Protein AF-A0A661P6Q7-F1 (afdb_monomer_lite)

Structure (mmCIF, N/CA/C/O backbone):
data_AF-A0A661P6Q7-F1
#
_entry.id   AF-A0A661P6Q7-F1
#
loop_
_atom_site.group_PDB
_atom_site.id
_atom_site.type_symbol
_atom_site.label_atom_id
_atom_site.label_alt_id
_atom_site.label_comp_id
_atom_site.label_asym_id
_atom_site.label_entity_id
_atom_site.label_seq_id
_atom_site.pdbx_PDB_ins_code
_atom_site.Cartn_x
_atom_site.Cartn_y
_atom_site.Cartn_z
_atom_site.occupancy
_atom_site.B_iso_or_equiv
_atom_site.auth_seq_id
_atom_site.auth_comp_id
_atom_site.auth_asym_id
_atom_site.auth_atom_id
_atom_site.pdbx_PDB_model_num
ATOM 1 N N . MET A 1 1 ? -15.923 -14.251 -42.438 1.00 62.53 1 MET A N 1
ATOM 2 C CA . MET A 1 1 ? -16.225 -15.199 -41.345 1.00 62.53 1 MET A CA 1
ATOM 3 C C . MET A 1 1 ? -16.629 -14.388 -40.120 1.00 62.53 1 MET A C 1
ATOM 5 O O . MET A 1 1 ? -15.903 -13.449 -39.813 1.00 62.53 1 MET A O 1
ATOM 9 N N . PRO A 1 2 ? -17.785 -14.649 -39.488 1.00 67.25 2 PRO A N 1
ATOM 10 C CA . PRO A 1 2 ? -18.189 -13.946 -38.270 1.00 67.25 2 PRO A CA 1
ATOM 11 C C . PRO A 1 2 ? -17.277 -14.348 -37.101 1.00 67.25 2 PRO A C 1
ATOM 13 O O . PRO A 1 2 ? -17.043 -15.537 -36.893 1.00 67.25 2 PRO A O 1
ATOM 16 N N . ARG A 1 3 ? -16.738 -13.360 -36.375 1.00 61.44 3 ARG A N 1
ATOM 17 C CA . ARG A 1 3 ? -15.915 -13.581 -35.173 1.00 61.44 3 ARG A CA 1
ATOM 18 C C . ARG A 1 3 ? -16.753 -14.236 -34.075 1.00 61.44 3 ARG A C 1
ATOM 20 O O . ARG A 1 3 ? -17.954 -13.975 -33.969 1.00 61.44 3 ARG A O 1
ATOM 27 N N . SER A 1 4 ? -16.128 -15.087 -33.267 1.00 74.06 4 SER A N 1
ATOM 28 C CA . SER A 1 4 ? -16.814 -15.748 -32.160 1.00 74.06 4 SER A CA 1
ATOM 29 C C . SER A 1 4 ? -17.171 -14.734 -31.067 1.00 74.06 4 SER A C 1
ATOM 31 O O . SER A 1 4 ? -16.459 -13.762 -30.820 1.00 74.06 4 SER A O 1
ATOM 33 N N . ARG A 1 5 ? -18.296 -14.956 -30.380 1.00 61.19 5 ARG A N 1
ATOM 34 C CA . ARG A 1 5 ? -18.821 -14.049 -29.342 1.00 61.19 5 ARG A CA 1
ATOM 35 C C . ARG A 1 5 ? -17.863 -13.873 -28.147 1.00 61.19 5 ARG A C 1
ATOM 37 O O . ARG A 1 5 ? -18.000 -12.906 -27.406 1.00 61.19 5 ARG A O 1
ATOM 44 N N . SER A 1 6 ? -16.917 -14.798 -27.964 1.00 62.53 6 SER A N 1
ATOM 45 C CA . SER A 1 6 ? -15.833 -14.720 -26.977 1.00 62.53 6 SER A CA 1
ATOM 46 C C . SER A 1 6 ? -14.707 -13.774 -27.398 1.00 62.53 6 SER A C 1
ATOM 48 O O . SER A 1 6 ? -14.209 -13.039 -26.556 1.00 62.53 6 SER A O 1
ATOM 50 N N . GLU A 1 7 ? -14.350 -13.724 -28.685 1.00 60.03 7 GLU A N 1
ATOM 51 C CA . GLU A 1 7 ? -13.274 -12.849 -29.186 1.00 60.03 7 GLU A CA 1
ATOM 52 C C . GLU A 1 7 ? -13.645 -11.364 -29.097 1.00 60.03 7 GLU A C 1
ATOM 54 O O . GLU A 1 7 ? -12.795 -10.534 -28.794 1.00 60.03 7 GLU A O 1
ATOM 59 N N . VAL A 1 8 ? -14.927 -11.031 -29.288 1.00 60.84 8 VAL A N 1
ATOM 60 C CA . VAL A 1 8 ? -15.414 -9.642 -29.205 1.00 60.84 8 VAL A CA 1
ATOM 61 C C . VAL A 1 8 ? -15.356 -9.106 -27.765 1.00 60.84 8 VAL A C 1
ATOM 63 O O . VAL A 1 8 ? -15.048 -7.939 -27.556 1.00 60.84 8 VAL A O 1
ATOM 66 N N . ARG A 1 9 ? -15.585 -9.956 -26.750 1.00 54.38 9 ARG A N 1
ATOM 67 C CA . ARG A 1 9 ? -15.535 -9.542 -25.333 1.00 54.38 9 ARG A CA 1
ATOM 68 C C . ARG A 1 9 ? -14.119 -9.244 -24.834 1.00 54.38 9 ARG A C 1
ATOM 70 O O . ARG A 1 9 ? -13.963 -8.382 -23.974 1.00 54.38 9 ARG A O 1
ATOM 77 N N . ASP A 1 10 ? -13.110 -9.932 -25.362 1.00 53.16 10 ASP A N 1
ATOM 78 C CA . ASP A 1 10 ? -11.716 -9.724 -24.956 1.00 53.16 10 ASP A CA 1
ATOM 79 C C . ASP A 1 10 ? -11.081 -8.486 -25.619 1.00 53.16 10 ASP A C 1
ATOM 81 O O . ASP A 1 10 ? -10.202 -7.859 -25.022 1.00 53.16 10 ASP A O 1
ATOM 85 N N . GLU A 1 11 ? -11.524 -8.093 -26.820 1.00 50.28 11 GLU A N 1
ATOM 86 C CA . GLU A 1 11 ? -11.068 -6.853 -27.474 1.00 50.28 11 GLU A CA 1
ATOM 87 C C . GLU A 1 11 ? -11.580 -5.597 -26.740 1.00 50.28 11 GLU A C 1
ATOM 89 O O . GLU A 1 11 ? -10.792 -4.686 -26.476 1.00 50.28 11 GLU A O 1
ATOM 94 N N . ASP A 1 12 ? -12.849 -5.579 -26.316 1.00 51.00 12 ASP A N 1
ATOM 95 C CA . ASP A 1 12 ? -13.442 -4.436 -25.599 1.00 51.00 12 ASP A CA 1
ATOM 96 C C . ASP A 1 12 ? -12.855 -4.240 -24.186 1.00 51.00 12 ASP A C 1
ATOM 98 O O . ASP A 1 12 ? -12.723 -3.107 -23.709 1.00 51.00 12 ASP A O 1
ATOM 102 N N . ALA A 1 13 ? -12.455 -5.330 -23.520 1.00 53.78 13 ALA A N 1
ATOM 103 C CA . ALA A 1 13 ? -11.781 -5.275 -22.221 1.00 53.78 13 ALA A CA 1
ATOM 104 C C . ALA A 1 13 ? -10.356 -4.705 -22.336 1.00 53.78 13 ALA A C 1
ATOM 106 O O . ALA A 1 13 ? -9.923 -3.925 -21.489 1.00 53.78 13 ALA A O 1
ATOM 107 N N . ARG A 1 14 ? -9.633 -5.033 -23.416 1.00 50.09 14 ARG A N 1
ATOM 108 C CA . ARG A 1 14 ? -8.275 -4.520 -23.666 1.00 50.09 14 ARG A CA 1
ATOM 109 C C . ARG A 1 14 ? -8.255 -3.046 -24.062 1.00 50.09 14 ARG A C 1
ATOM 111 O O . ARG A 1 14 ? -7.311 -2.351 -23.704 1.00 50.09 14 ARG A O 1
ATOM 118 N N . ALA A 1 15 ? -9.277 -2.565 -24.770 1.00 48.12 15 ALA A N 1
ATOM 119 C CA . ALA A 1 15 ? -9.360 -1.169 -25.203 1.00 48.12 15 ALA A CA 1
ATOM 120 C C . ALA A 1 15 ? -9.616 -0.177 -24.048 1.00 48.12 15 ALA A C 1
ATOM 122 O O . ALA A 1 15 ? -9.295 1.001 -24.182 1.00 48.12 15 ALA A O 1
ATOM 123 N N . ASN A 1 16 ? -10.150 -0.650 -22.914 1.00 44.44 16 ASN A N 1
ATOM 124 C CA . ASN A 1 16 ? -10.461 0.173 -21.738 1.00 44.44 16 ASN A CA 1
ATOM 125 C C . ASN A 1 16 ? -9.528 -0.054 -20.539 1.00 44.44 16 ASN A C 1
ATOM 127 O O . ASN A 1 16 ? -9.712 0.584 -19.499 1.00 44.44 16 ASN A O 1
ATOM 131 N N . ALA A 1 17 ? -8.529 -0.932 -20.660 1.00 45.72 17 ALA A N 1
ATOM 132 C CA . ALA A 1 17 ? -7.546 -1.130 -19.605 1.00 45.72 17 ALA A CA 1
ATOM 133 C C . ALA A 1 17 ? -6.711 0.152 -19.458 1.00 45.72 17 ALA A C 1
ATOM 135 O O . ALA A 1 17 ? -5.871 0.470 -20.306 1.00 45.72 17 ALA A O 1
ATOM 136 N N . LYS A 1 18 ? -6.968 0.925 -18.394 1.00 46.75 18 LYS A N 1
ATOM 137 C CA . LYS A 1 18 ? -6.149 2.098 -18.068 1.00 46.75 18 LYS A CA 1
ATOM 138 C C . LYS A 1 18 ? -4.695 1.627 -17.932 1.00 46.75 18 LYS A C 1
ATOM 140 O O . LYS A 1 18 ? -4.456 0.627 -17.252 1.00 46.75 18 LYS A O 1
ATOM 145 N N . PRO A 1 19 ? -3.721 2.310 -18.563 1.00 49.16 19 PRO A N 1
ATOM 146 C CA . PRO A 1 19 ? -2.322 1.941 -18.417 1.00 49.16 19 PRO A CA 1
ATOM 147 C C . PRO A 1 19 ? -1.969 1.915 -16.932 1.00 49.16 19 PRO A C 1
ATOM 149 O O . PRO A 1 19 ? -2.383 2.800 -16.179 1.00 49.16 19 PRO A O 1
ATOM 152 N N . PHE A 1 20 ? -1.225 0.888 -16.523 1.00 54.59 20 PHE A N 1
ATOM 153 C CA . PHE A 1 20 ? -0.776 0.730 -15.146 1.00 54.59 20 PHE A CA 1
ATOM 154 C C . PHE A 1 20 ? 0.071 1.950 -14.766 1.00 54.59 20 PHE A C 1
ATOM 156 O O . PHE A 1 20 ? 1.216 2.098 -15.203 1.00 54.59 20 PHE A O 1
ATOM 163 N N . ASN A 1 21 ? -0.535 2.884 -14.034 1.00 58.09 21 ASN A N 1
ATOM 164 C CA . ASN A 1 21 ? 0.094 4.145 -13.691 1.00 58.09 21 ASN A CA 1
ATOM 165 C C . ASN A 1 21 ? 0.962 3.936 -12.451 1.00 58.09 21 ASN A C 1
ATOM 167 O O . ASN A 1 21 ? 0.463 3.886 -11.334 1.00 58.09 21 ASN A O 1
ATOM 171 N N . TRP A 1 22 ? 2.271 3.833 -12.669 1.00 60.06 22 TRP A N 1
ATOM 172 C CA . TRP A 1 22 ? 3.279 3.771 -11.608 1.00 60.06 22 TRP A CA 1
ATOM 173 C C . TRP A 1 22 ? 3.459 5.101 -10.851 1.00 60.06 22 TRP A C 1
ATOM 175 O O . TRP A 1 22 ? 4.261 5.170 -9.921 1.00 60.06 22 TRP A O 1
ATOM 185 N N . GLY A 1 23 ? 2.781 6.173 -11.273 1.00 61.25 23 GLY A N 1
ATOM 186 C CA . GLY A 1 23 ? 2.822 7.470 -10.606 1.00 61.25 23 GLY A CA 1
ATOM 187 C C . GLY A 1 23 ? 2.143 7.448 -9.237 1.00 61.25 23 GLY A C 1
ATOM 188 O O . GLY A 1 23 ? 1.281 6.615 -8.969 1.00 61.25 23 GLY A O 1
ATOM 189 N N . LEU A 1 24 ? 2.520 8.400 -8.379 1.00 64.50 24 LEU A N 1
ATOM 190 C CA . LEU A 1 24 ? 1.824 8.648 -7.117 1.00 64.50 24 LEU A CA 1
ATOM 191 C C . LEU A 1 24 ? 0.354 8.947 -7.420 1.00 64.50 24 LEU A C 1
ATOM 193 O O . LEU A 1 24 ? 0.029 9.991 -7.992 1.00 64.50 24 LEU A O 1
ATOM 197 N N . VAL A 1 25 ? -0.519 8.009 -7.067 1.00 73.00 25 VAL A N 1
ATOM 198 C CA . VAL A 1 25 ? -1.958 8.175 -7.239 1.00 73.00 25 VAL A CA 1
ATOM 199 C C . VAL A 1 25 ? -2.427 9.175 -6.192 1.00 73.00 25 VAL A C 1
ATOM 201 O O . VAL A 1 25 ? -2.181 8.970 -5.006 1.00 73.00 25 VAL A O 1
ATOM 204 N N . ARG A 1 26 ? -3.073 10.255 -6.642 1.00 82.50 26 ARG A N 1
ATOM 205 C CA . ARG A 1 26 ? -3.849 11.136 -5.769 1.00 82.50 26 ARG A CA 1
ATOM 206 C C . ARG A 1 26 ? -5.284 10.658 -5.767 1.00 82.50 26 ARG A C 1
ATOM 208 O O . ARG A 1 26 ? -5.895 10.613 -6.832 1.00 82.50 26 ARG A O 1
ATOM 215 N N . LEU A 1 27 ? -5.784 10.305 -4.592 1.00 91.25 27 LEU A N 1
ATOM 216 C CA . LEU A 1 27 ? -7.129 9.771 -4.432 1.00 91.25 27 LEU A CA 1
ATOM 217 C C . LEU A 1 27 ? -8.121 10.909 -4.166 1.00 91.25 27 LEU A C 1
ATOM 219 O O . LEU A 1 27 ? -7.864 11.811 -3.364 1.00 91.25 27 LEU A O 1
ATOM 223 N N . SER A 1 28 ? -9.277 10.863 -4.814 1.00 95.31 28 SER A N 1
ATOM 224 C CA . SER A 1 28 ? -10.462 11.614 -4.384 1.00 95.31 28 SER A CA 1
ATOM 225 C C . SER A 1 28 ? -10.976 11.106 -3.026 1.00 95.31 28 SER A C 1
ATOM 227 O O . SER A 1 28 ? -10.570 10.042 -2.563 1.00 95.31 28 SER A O 1
ATOM 229 N N . ASP A 1 29 ? -11.851 11.859 -2.354 1.00 96.00 29 ASP A N 1
ATOM 230 C CA . ASP A 1 29 ? -12.409 11.443 -1.051 1.00 96.00 29 ASP A CA 1
ATOM 231 C C . ASP A 1 29 ? -13.193 10.117 -1.135 1.00 96.00 29 ASP A C 1
ATOM 233 O O . ASP A 1 29 ? -13.100 9.271 -0.237 1.00 96.00 29 ASP A O 1
ATOM 237 N N . ASP A 1 30 ? -13.912 9.908 -2.241 1.00 96.56 30 ASP A N 1
ATOM 238 C CA . ASP A 1 30 ? -14.633 8.662 -2.512 1.00 96.56 30 ASP A CA 1
ATOM 239 C C . ASP A 1 30 ? -13.649 7.497 -2.690 1.00 96.56 30 ASP A C 1
ATOM 241 O O . ASP A 1 30 ? -13.797 6.455 -2.052 1.00 96.56 30 ASP A O 1
ATOM 245 N N . GLU A 1 31 ? -12.578 7.698 -3.467 1.00 95.50 31 GLU A N 1
ATOM 246 C CA . GLU A 1 31 ? -11.532 6.686 -3.665 1.00 95.50 31 GLU A CA 1
ATOM 247 C C . GLU A 1 31 ? -10.773 6.368 -2.366 1.00 95.50 31 GLU A C 1
ATOM 249 O O . GLU A 1 31 ? -10.438 5.209 -2.130 1.00 95.50 31 GLU A O 1
ATOM 254 N N . VAL A 1 32 ? -10.533 7.353 -1.489 1.00 96.75 32 VAL A N 1
ATOM 255 C CA . VAL A 1 32 ? -9.966 7.115 -0.146 1.00 96.75 32 VAL A CA 1
ATOM 256 C C . VAL A 1 32 ? -10.880 6.201 0.667 1.00 96.75 32 VAL A C 1
ATOM 258 O O . VAL A 1 32 ? -10.408 5.253 1.298 1.00 96.75 32 VAL A O 1
ATOM 261 N N . THR A 1 33 ? -12.188 6.460 0.637 1.00 96.88 33 THR A N 1
ATOM 262 C CA . THR A 1 33 ? -13.176 5.655 1.364 1.00 96.88 33 THR A CA 1
ATOM 263 C C . THR A 1 33 ? -13.245 4.231 0.816 1.00 96.88 33 THR A C 1
ATOM 265 O O . THR A 1 33 ? -13.208 3.275 1.592 1.00 96.88 33 THR A O 1
ATOM 268 N N . GLU A 1 34 ? -13.292 4.066 -0.507 1.00 95.88 34 GLU A N 1
ATOM 269 C CA . GLU A 1 34 ? -13.270 2.751 -1.155 1.00 95.88 34 GLU A CA 1
ATOM 270 C C . GLU A 1 34 ? -11.988 1.976 -0.830 1.00 95.88 34 GLU A C 1
ATOM 272 O O . GLU A 1 34 ? -12.045 0.786 -0.504 1.00 95.88 34 GLU A O 1
ATOM 277 N N . PHE A 1 35 ? -10.835 2.650 -0.848 1.00 96.06 35 PHE A N 1
ATOM 278 C CA . PHE A 1 35 ? -9.551 2.046 -0.510 1.00 96.06 35 PHE A CA 1
ATOM 279 C C . PHE A 1 35 ? -9.512 1.575 0.947 1.00 96.06 35 PHE A C 1
ATOM 281 O O . PHE A 1 35 ? -9.124 0.438 1.225 1.00 96.06 35 PHE A O 1
ATOM 288 N N . ALA A 1 36 ? -9.954 2.418 1.884 1.00 97.00 36 ALA A N 1
ATOM 289 C CA . ALA A 1 36 ? -10.021 2.071 3.300 1.00 97.00 36 ALA A CA 1
ATOM 290 C C . ALA A 1 36 ? -10.958 0.875 3.545 1.00 97.00 36 ALA A C 1
ATOM 292 O O . ALA A 1 36 ? -10.596 -0.061 4.256 1.00 97.00 36 ALA A O 1
ATOM 293 N N . GLN A 1 37 ? -12.124 0.835 2.892 1.00 95.75 37 GLN A N 1
ATOM 294 C CA . GLN A 1 37 ? -13.016 -0.327 2.954 1.00 95.75 37 GLN A CA 1
ATOM 295 C C . GLN A 1 37 ? -12.365 -1.594 2.384 1.00 95.75 37 GLN A C 1
ATOM 297 O O . GLN A 1 37 ? -12.526 -2.676 2.951 1.00 95.75 37 GLN A O 1
ATOM 302 N N . ALA A 1 38 ? -11.632 -1.485 1.275 1.00 95.69 38 ALA A N 1
ATOM 303 C CA . ALA A 1 38 ? -10.928 -2.613 0.671 1.00 95.69 38 ALA A CA 1
ATOM 304 C C . ALA A 1 38 ? -9.804 -3.150 1.577 1.00 95.69 38 ALA A C 1
ATOM 306 O O . ALA A 1 38 ? -9.600 -4.366 1.627 1.00 95.69 38 ALA A O 1
ATOM 307 N N . LEU A 1 39 ? -9.126 -2.280 2.336 1.00 95.94 39 LEU A N 1
ATOM 308 C CA . LEU A 1 39 ? -8.192 -2.690 3.390 1.00 95.94 39 LEU A CA 1
ATOM 309 C C . LEU A 1 39 ? -8.900 -3.471 4.500 1.00 95.94 39 LEU A C 1
ATOM 311 O O . LEU A 1 39 ? -8.477 -4.578 4.817 1.00 95.94 39 LEU A O 1
ATOM 315 N N . VAL A 1 40 ? -10.005 -2.943 5.041 1.00 95.69 40 VAL A N 1
ATOM 316 C CA . VAL A 1 40 ? -10.778 -3.617 6.104 1.00 95.69 40 VAL A CA 1
ATOM 317 C C . VAL A 1 40 ? -11.282 -4.993 5.654 1.00 95.69 40 VAL A C 1
ATOM 319 O O . VAL A 1 40 ? -11.290 -5.939 6.433 1.00 95.69 40 VAL A O 1
ATOM 322 N N . ARG A 1 41 ? -11.666 -5.140 4.382 1.00 93.75 41 ARG A N 1
ATOM 323 C CA . ARG A 1 41 ? -12.131 -6.413 3.801 1.00 93.75 41 ARG A CA 1
ATOM 324 C C . ARG A 1 41 ? -11.001 -7.379 3.417 1.00 93.75 41 ARG A C 1
ATOM 326 O O . ARG A 1 41 ? -11.280 -8.398 2.789 1.00 93.75 41 ARG A O 1
ATOM 333 N N . GLY A 1 42 ? -9.737 -7.035 3.675 1.00 94.31 42 GLY A N 1
ATOM 334 C CA . GLY A 1 42 ? -8.588 -7.859 3.290 1.00 94.31 42 GLY A CA 1
ATOM 335 C C . GLY A 1 42 ? -8.392 -8.001 1.774 1.00 94.31 42 GLY A C 1
ATOM 336 O O . GLY A 1 42 ? -7.739 -8.933 1.314 1.00 94.31 42 GLY A O 1
ATOM 337 N N . GLN A 1 43 ? -8.956 -7.098 0.966 1.00 95.12 43 GLN A N 1
ATOM 338 C CA . GLN A 1 43 ? -8.840 -7.130 -0.500 1.00 95.12 43 GLN A CA 1
ATOM 339 C C . GLN A 1 43 ? -7.519 -6.522 -0.996 1.00 95.12 43 GLN A C 1
ATOM 341 O O . GLN A 1 43 ? -7.101 -6.777 -2.131 1.00 95.12 43 GLN A O 1
ATOM 346 N N . ILE A 1 44 ? -6.863 -5.737 -0.139 1.00 96.12 44 ILE A N 1
ATOM 347 C CA . ILE A 1 44 ? -5.578 -5.084 -0.380 1.00 96.12 44 ILE A CA 1
ATOM 348 C C . ILE A 1 44 ? -4.573 -5.567 0.663 1.00 96.12 44 ILE A C 1
ATOM 350 O O . ILE A 1 44 ? -4.855 -5.586 1.858 1.00 96.12 44 ILE A O 1
ATOM 354 N N . PHE A 1 45 ? -3.373 -5.910 0.209 1.00 96.62 45 PHE A N 1
ATOM 355 C CA . PHE A 1 45 ? -2.222 -6.166 1.056 1.00 96.62 45 PHE A CA 1
ATOM 356 C C . PHE A 1 45 ? -1.270 -4.970 1.015 1.00 96.62 45 PHE A C 1
ATOM 358 O O . PHE A 1 45 ? -0.937 -4.480 -0.061 1.00 96.62 45 PHE A O 1
ATOM 365 N N . THR A 1 46 ? -0.809 -4.508 2.173 1.00 96.56 46 THR A N 1
ATOM 366 C CA . THR A 1 46 ? 0.130 -3.392 2.307 1.00 96.56 46 THR A CA 1
ATOM 367 C C . THR A 1 46 ? 1.405 -3.860 2.990 1.00 96.56 46 THR A C 1
ATOM 369 O O . THR A 1 46 ? 1.421 -4.883 3.679 1.00 96.56 46 THR A O 1
ATOM 372 N N . GLU A 1 47 ? 2.484 -3.092 2.861 1.00 95.12 47 GLU A N 1
ATOM 373 C CA . GLU A 1 47 ? 3.718 -3.358 3.614 1.00 95.12 47 GLU A CA 1
ATOM 374 C C . GLU A 1 47 ? 3.514 -3.332 5.140 1.00 95.12 47 GLU A C 1
ATOM 376 O O . GLU A 1 47 ? 4.290 -3.931 5.887 1.00 95.12 47 GLU A O 1
ATOM 381 N N . MET A 1 48 ? 2.436 -2.700 5.618 1.00 94.81 48 MET A N 1
ATOM 382 C CA . MET A 1 48 ? 2.087 -2.659 7.036 1.00 94.81 48 MET A CA 1
ATOM 383 C C . MET A 1 48 ? 1.608 -4.019 7.564 1.00 94.81 48 MET A C 1
ATOM 385 O O . MET A 1 48 ? 1.746 -4.280 8.759 1.00 94.81 48 MET A O 1
ATOM 389 N N . HIS A 1 49 ? 1.138 -4.921 6.699 1.00 95.50 49 HIS A N 1
ATOM 390 C CA . HIS A 1 49 ? 0.806 -6.298 7.085 1.00 95.50 49 HIS A CA 1
ATOM 391 C C . HIS A 1 49 ? 2.043 -7.184 7.294 1.00 95.50 49 HIS A C 1
ATOM 393 O O . HIS A 1 49 ? 1.946 -8.256 7.887 1.00 95.50 49 HIS A O 1
ATOM 399 N N . ILE A 1 50 ? 3.221 -6.753 6.835 1.00 95.44 50 ILE A N 1
ATOM 400 C CA . ILE A 1 50 ? 4.479 -7.442 7.125 1.00 95.44 50 ILE A CA 1
ATOM 401 C C . ILE A 1 50 ? 4.864 -7.121 8.572 1.00 95.44 50 ILE A C 1
ATOM 403 O O . ILE A 1 50 ? 4.874 -5.956 8.975 1.00 95.44 50 ILE A O 1
ATOM 407 N N . ALA A 1 51 ? 5.202 -8.140 9.363 1.00 95.38 51 ALA A N 1
ATOM 408 C CA . ALA A 1 51 ? 5.638 -7.954 10.745 1.00 95.38 51 ALA A CA 1
ATOM 409 C C . ALA A 1 51 ? 6.817 -6.961 10.813 1.00 95.38 51 ALA A C 1
ATOM 411 O O . ALA A 1 51 ? 7.721 -7.063 9.979 1.00 95.38 51 ALA A O 1
ATOM 412 N N . PRO A 1 52 ? 6.875 -6.042 11.798 1.00 94.19 52 PRO A N 1
ATOM 413 C CA . PRO A 1 52 ? 7.907 -5.002 11.849 1.00 94.19 52 PRO A CA 1
ATOM 414 C C . PRO A 1 52 ? 9.347 -5.522 11.712 1.00 94.19 52 PRO A C 1
ATOM 416 O O . PRO A 1 52 ? 10.131 -4.951 10.961 1.00 94.19 52 PRO A O 1
ATOM 419 N N . GLY A 1 53 ? 9.682 -6.655 12.343 1.00 95.25 53 GLY A N 1
ATOM 420 C CA . GLY A 1 53 ? 11.009 -7.280 12.225 1.00 95.25 53 GLY A CA 1
ATOM 421 C C . GLY A 1 53 ? 11.324 -7.882 10.847 1.00 95.25 53 GLY A C 1
ATOM 422 O O . GLY A 1 53 ? 12.480 -8.166 10.552 1.00 95.25 53 GLY A O 1
ATOM 423 N N . HIS A 1 54 ? 10.316 -8.074 9.992 1.00 94.56 54 HIS A N 1
ATOM 424 C CA . HIS A 1 54 ? 10.453 -8.604 8.633 1.00 94.56 54 HIS A CA 1
ATOM 425 C C . HIS A 1 54 ? 10.405 -7.508 7.557 1.00 94.56 54 HIS A C 1
ATOM 427 O O . HIS A 1 54 ? 10.683 -7.816 6.400 1.00 94.56 54 HIS A O 1
ATOM 433 N N . ARG A 1 55 ? 10.102 -6.243 7.898 1.00 93.50 55 ARG A N 1
ATOM 434 C CA . ARG A 1 55 ? 10.043 -5.098 6.960 1.00 93.50 55 ARG A CA 1
ATOM 435 C C . ARG A 1 55 ? 11.432 -4.623 6.518 1.00 93.50 55 ARG A C 1
ATOM 437 O O . ARG A 1 55 ? 11.795 -3.458 6.639 1.00 93.50 55 ARG A O 1
ATOM 444 N N . THR A 1 56 ? 12.239 -5.548 6.021 1.00 91.75 56 THR A N 1
ATOM 445 C CA . THR A 1 56 ? 13.528 -5.256 5.394 1.00 91.75 56 THR A CA 1
ATOM 446 C C . THR A 1 56 ? 13.328 -5.030 3.902 1.00 91.75 56 THR A C 1
ATOM 448 O O . THR A 1 56 ? 12.431 -5.625 3.300 1.00 91.75 56 THR A O 1
ATOM 451 N N . SER A 1 57 ? 14.196 -4.231 3.275 1.00 85.12 57 SER A N 1
ATOM 452 C CA . SER A 1 57 ? 14.131 -3.982 1.828 1.00 85.12 57 SER A CA 1
ATOM 453 C C . SER A 1 57 ? 14.136 -5.281 1.018 1.00 85.12 57 SER A C 1
ATOM 455 O O . SER A 1 57 ? 13.423 -5.376 0.032 1.00 85.12 57 SER A O 1
ATOM 457 N N . GLY A 1 58 ? 14.865 -6.313 1.462 1.00 90.25 58 GLY A N 1
ATOM 458 C CA . GLY A 1 58 ? 14.878 -7.620 0.799 1.00 90.25 58 GLY A CA 1
ATOM 459 C C . GLY A 1 58 ? 13.516 -8.318 0.800 1.00 90.25 58 GLY A C 1
ATOM 460 O O . GLY A 1 58 ? 13.063 -8.761 -0.251 1.00 90.25 58 GLY A O 1
ATOM 461 N N . ILE A 1 59 ? 12.837 -8.384 1.951 1.00 93.12 59 ILE A N 1
ATOM 462 C CA . ILE A 1 59 ? 11.511 -9.016 2.048 1.00 93.12 59 ILE A CA 1
ATOM 463 C C . ILE A 1 59 ? 10.456 -8.196 1.311 1.00 93.12 59 ILE A C 1
ATOM 465 O O . ILE A 1 59 ? 9.659 -8.776 0.583 1.00 93.12 59 ILE A O 1
ATOM 469 N N . ILE A 1 60 ? 10.471 -6.867 1.445 1.00 93.06 60 ILE A N 1
ATOM 470 C CA . ILE A 1 60 ? 9.538 -5.987 0.725 1.00 93.06 60 ILE A CA 1
ATOM 471 C C . ILE A 1 60 ? 9.700 -6.184 -0.787 1.00 93.06 60 ILE A C 1
ATOM 473 O O . ILE A 1 60 ? 8.723 -6.462 -1.477 1.00 93.06 60 ILE A O 1
ATOM 477 N N . ASN A 1 61 ? 10.937 -6.158 -1.285 1.00 91.56 61 ASN A N 1
ATOM 478 C CA . ASN A 1 61 ? 11.252 -6.376 -2.697 1.00 91.56 61 ASN A CA 1
ATOM 479 C C . ASN A 1 61 ? 10.818 -7.753 -3.210 1.00 91.56 61 ASN A C 1
ATOM 481 O O . ASN A 1 61 ? 10.482 -7.887 -4.386 1.00 91.56 61 ASN A O 1
ATOM 485 N N . MET A 1 62 ? 10.844 -8.772 -2.349 1.00 92.25 62 MET A N 1
ATOM 486 C CA . MET A 1 62 ? 10.394 -10.123 -2.674 1.00 92.25 62 MET A CA 1
ATOM 487 C C . MET A 1 62 ? 8.869 -10.257 -2.659 1.00 92.25 62 MET A C 1
ATOM 489 O O . MET A 1 62 ? 8.323 -10.871 -3.566 1.00 92.25 62 MET A O 1
ATOM 493 N N . VAL A 1 63 ? 8.186 -9.696 -1.658 1.00 94.25 63 VAL A N 1
ATOM 494 C CA . VAL A 1 63 ? 6.716 -9.710 -1.534 1.00 94.25 63 VAL A CA 1
ATOM 495 C C . VAL A 1 63 ? 6.079 -8.910 -2.666 1.00 94.25 63 VAL A C 1
ATOM 497 O O . VAL A 1 63 ? 5.141 -9.371 -3.309 1.00 94.25 63 VAL A O 1
ATOM 500 N N . PHE A 1 64 ? 6.630 -7.741 -2.971 1.00 94.06 64 PHE A N 1
ATOM 501 C CA . PHE A 1 64 ? 6.172 -6.867 -4.043 1.00 94.06 64 PHE A CA 1
ATOM 502 C C . PHE A 1 64 ? 7.113 -6.981 -5.245 1.00 94.06 64 PHE A C 1
ATOM 504 O O . PHE A 1 64 ? 7.703 -6.001 -5.689 1.00 94.06 64 PHE A O 1
ATOM 511 N N . MET A 1 65 ? 7.280 -8.196 -5.774 1.00 85.75 65 MET A N 1
ATOM 512 C CA . MET A 1 65 ? 8.275 -8.501 -6.813 1.00 85.75 65 MET A CA 1
ATOM 513 C C . MET A 1 65 ? 8.159 -7.605 -8.055 1.00 85.75 65 MET A C 1
ATOM 515 O O . MET A 1 65 ? 9.178 -7.217 -8.633 1.00 85.75 65 MET A O 1
ATOM 519 N N . GLY A 1 66 ? 6.930 -7.222 -8.421 1.00 79.12 66 GLY A N 1
ATOM 520 C CA . GLY A 1 66 ? 6.671 -6.264 -9.497 1.00 79.12 66 GLY A CA 1
ATOM 521 C C . GLY A 1 66 ? 7.417 -4.938 -9.325 1.00 79.12 66 GLY A C 1
ATOM 522 O O . GLY A 1 66 ? 7.926 -4.400 -10.304 1.00 79.12 66 GLY A O 1
ATOM 523 N N . MET A 1 67 ? 7.575 -4.453 -8.090 1.00 79.19 67 MET A N 1
ATOM 524 C CA . MET A 1 67 ? 8.338 -3.242 -7.777 1.00 79.19 67 MET A CA 1
ATOM 525 C C . MET A 1 67 ? 9.809 -3.400 -8.150 1.00 79.19 67 MET A C 1
ATOM 527 O O . MET A 1 67 ? 10.359 -2.530 -8.813 1.00 79.19 67 MET A O 1
ATOM 531 N N . SER A 1 68 ? 10.450 -4.495 -7.740 1.00 76.06 68 SER A N 1
ATOM 532 C CA . SER A 1 68 ? 11.886 -4.699 -7.970 1.00 76.06 68 SER A CA 1
ATOM 533 C C . SER A 1 68 ? 12.219 -4.714 -9.460 1.00 76.06 68 SER A C 1
ATOM 535 O O . SER A 1 68 ? 13.193 -4.098 -9.891 1.00 76.06 68 SER A O 1
ATOM 537 N N . LEU A 1 69 ? 11.372 -5.380 -10.250 1.00 76.56 69 LEU A N 1
ATOM 538 C CA . LEU A 1 69 ? 11.501 -5.417 -11.705 1.00 76.56 69 LEU A CA 1
ATOM 539 C C . LEU A 1 69 ? 11.212 -4.042 -12.320 1.00 76.56 69 LEU A C 1
ATOM 541 O O . LEU A 1 69 ? 11.976 -3.568 -13.158 1.00 76.56 69 LEU A O 1
ATOM 545 N N . ALA A 1 70 ? 10.156 -3.367 -11.864 1.00 76.44 70 ALA A N 1
ATOM 546 C CA . ALA A 1 70 ? 9.777 -2.059 -12.381 1.00 76.44 70 ALA A CA 1
ATOM 547 C C . ALA A 1 70 ? 10.813 -0.973 -12.061 1.00 76.44 70 ALA A C 1
ATOM 549 O O . ALA A 1 70 ? 11.125 -0.162 -12.926 1.00 76.44 70 ALA A O 1
ATOM 550 N N . MET A 1 71 ? 11.390 -0.955 -10.856 1.00 77.75 71 MET A N 1
ATOM 551 C CA . MET A 1 71 ? 12.375 0.053 -10.444 1.00 77.75 71 MET A CA 1
ATOM 552 C C . MET A 1 71 ? 13.678 -0.018 -11.249 1.00 77.75 71 MET A C 1
ATOM 554 O O . MET A 1 71 ? 14.309 1.020 -11.475 1.00 77.75 71 MET A O 1
ATOM 558 N N . GLY A 1 72 ? 14.070 -1.208 -11.717 1.00 79.94 72 GLY A N 1
ATOM 559 C CA . GLY A 1 72 ? 15.187 -1.366 -12.652 1.00 79.94 72 GLY A CA 1
ATOM 560 C C . GLY A 1 72 ? 14.943 -0.605 -13.957 1.00 79.94 72 GLY A C 1
ATOM 561 O O . GLY A 1 72 ? 15.790 0.185 -14.378 1.00 79.94 72 GLY A O 1
ATOM 562 N N . GLU A 1 73 ? 13.736 -0.755 -14.502 1.00 83.12 73 GLU A N 1
ATOM 563 C CA . GLU A 1 73 ? 13.291 -0.204 -15.789 1.00 83.12 73 GLU A CA 1
ATOM 564 C C . GLU A 1 73 ? 12.680 1.212 -15.694 1.00 83.12 73 GLU A C 1
ATOM 566 O O . GLU A 1 73 ? 12.293 1.805 -16.703 1.00 83.12 73 GLU A O 1
ATOM 571 N N . MET A 1 74 ? 12.573 1.795 -14.493 1.00 82.12 74 MET A N 1
ATOM 572 C CA . MET A 1 74 ? 12.010 3.137 -14.320 1.00 82.12 74 MET A CA 1
ATOM 573 C C . MET A 1 74 ? 12.868 4.197 -15.018 1.00 82.12 74 MET A C 1
ATOM 575 O O . MET A 1 74 ? 14.085 4.280 -14.817 1.00 82.12 74 MET A O 1
ATOM 579 N N . SER A 1 75 ? 12.200 5.082 -15.764 1.00 84.75 75 SER A N 1
ATOM 580 C CA . SER A 1 75 ? 12.845 6.245 -16.375 1.00 84.75 75 SER A CA 1
ATOM 581 C C . SER A 1 75 ? 13.501 7.149 -15.311 1.00 84.75 75 SER A C 1
ATOM 583 O O . SER A 1 75 ? 12.990 7.239 -14.187 1.00 84.75 75 SER A O 1
ATOM 585 N N . PRO A 1 76 ? 14.583 7.884 -15.638 1.00 86.06 76 PRO A N 1
ATOM 586 C CA . PRO A 1 76 ? 15.204 8.833 -14.708 1.00 86.06 76 PRO A CA 1
ATOM 587 C C . PRO A 1 76 ? 14.228 9.882 -14.158 1.00 86.06 76 PRO A C 1
ATOM 589 O O . PRO A 1 76 ? 14.335 10.282 -13.002 1.00 86.06 76 PRO A O 1
ATOM 592 N N . ALA A 1 77 ? 13.242 10.295 -14.962 1.00 82.94 77 ALA A N 1
ATOM 593 C CA . ALA A 1 77 ? 12.202 11.225 -14.532 1.00 82.94 77 ALA A CA 1
ATOM 594 C C . ALA A 1 77 ? 11.313 10.617 -13.436 1.00 82.94 77 ALA A C 1
ATOM 596 O O . ALA A 1 77 ? 11.035 11.276 -12.436 1.00 82.94 77 ALA A O 1
ATOM 597 N N . THR A 1 78 ? 10.914 9.351 -13.590 1.00 80.81 78 THR A N 1
ATOM 598 C CA . THR A 1 78 ? 10.124 8.619 -12.588 1.00 80.81 78 THR A CA 1
ATOM 599 C C . THR A 1 78 ? 10.917 8.415 -11.300 1.00 80.81 78 THR A C 1
ATOM 601 O O . THR A 1 78 ? 10.394 8.683 -10.220 1.00 80.81 78 THR A O 1
ATOM 604 N N . LYS A 1 79 ? 12.192 8.013 -11.406 1.00 84.25 79 LYS A N 1
ATOM 605 C CA . LYS A 1 79 ? 13.090 7.874 -10.247 1.00 84.25 79 LYS A CA 1
ATOM 606 C C . LYS A 1 79 ? 13.227 9.199 -9.495 1.00 84.25 79 LYS A C 1
ATOM 608 O O . LYS A 1 79 ? 12.956 9.248 -8.302 1.00 84.25 79 LYS A O 1
ATOM 613 N N . GLY A 1 80 ? 13.518 10.290 -10.207 1.00 85.44 80 GLY A N 1
ATOM 614 C CA . GLY A 1 80 ? 13.626 11.620 -9.605 1.00 85.44 80 GLY A CA 1
ATOM 615 C C . GLY A 1 80 ? 12.313 12.133 -8.998 1.00 85.44 80 GLY A C 1
ATOM 616 O O . GLY A 1 80 ? 12.342 12.879 -8.022 1.00 85.44 80 GLY A O 1
ATOM 617 N N . ALA A 1 81 ? 11.154 11.744 -9.537 1.00 82.12 81 ALA A N 1
ATOM 618 C CA . ALA A 1 81 ? 9.859 12.069 -8.942 1.00 82.12 81 ALA A CA 1
ATOM 619 C C . ALA A 1 81 ? 9.633 11.322 -7.616 1.00 82.12 81 ALA A C 1
ATOM 621 O O . ALA A 1 81 ? 9.226 11.948 -6.639 1.00 82.12 81 ALA A O 1
ATOM 622 N N . LEU A 1 82 ? 9.955 10.025 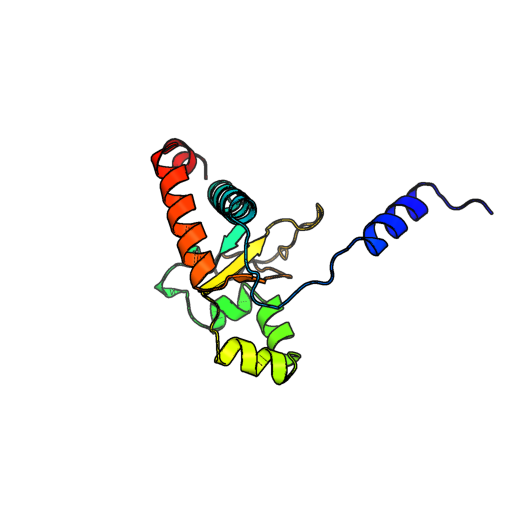-7.562 1.00 83.69 82 LEU A N 1
ATOM 623 C CA . LEU A 1 82 ? 9.879 9.224 -6.334 1.00 83.69 82 LEU A CA 1
ATOM 624 C C . LEU A 1 82 ? 10.886 9.691 -5.275 1.00 83.69 82 LEU A C 1
ATOM 626 O O . LEU A 1 82 ? 10.562 9.704 -4.095 1.00 83.69 82 LEU A O 1
ATOM 630 N N . GLU A 1 83 ? 12.080 10.130 -5.675 1.00 86.56 83 GLU A N 1
ATOM 631 C CA . GLU A 1 83 ? 13.061 10.718 -4.752 1.00 86.56 83 GLU A CA 1
ATOM 632 C C . GLU A 1 83 ? 12.573 12.048 -4.157 1.00 86.56 83 GLU A C 1
ATOM 634 O O . GLU A 1 83 ? 12.733 12.294 -2.962 1.00 86.56 83 GLU A O 1
ATOM 639 N N . LYS A 1 84 ? 11.949 12.911 -4.972 1.00 88.06 84 LYS A N 1
ATOM 640 C CA . LYS A 1 84 ? 11.401 14.206 -4.523 1.00 88.06 84 LYS A CA 1
ATOM 641 C C . LYS A 1 84 ? 10.142 14.064 -3.676 1.00 88.06 84 LYS A C 1
ATOM 643 O O . LYS A 1 84 ? 9.831 14.941 -2.873 1.00 88.06 84 LYS A O 1
ATOM 648 N N . SER A 1 85 ? 9.367 13.018 -3.909 1.00 84.94 85 SER A N 1
ATOM 649 C CA . SER A 1 85 ? 8.106 12.756 -3.227 1.00 84.94 85 SER A CA 1
ATOM 650 C C . SER A 1 85 ? 8.063 11.275 -2.876 1.00 84.94 85 SER A C 1
ATOM 652 O O . SER A 1 85 ? 7.477 10.490 -3.623 1.00 84.94 85 SER A O 1
ATOM 654 N N . PRO A 1 86 ? 8.719 10.880 -1.769 1.00 86.12 86 PRO A N 1
ATOM 655 C CA . PRO A 1 86 ? 8.777 9.484 -1.381 1.00 86.12 86 PRO A CA 1
ATOM 656 C C . PRO A 1 86 ? 7.359 8.940 -1.168 1.00 86.12 86 PRO A C 1
ATOM 658 O O . PRO A 1 86 ? 6.505 9.648 -0.616 1.00 86.12 86 PRO A O 1
ATOM 661 N N . PRO A 1 87 ? 7.090 7.702 -1.612 1.00 90.31 87 PRO A N 1
ATOM 662 C CA . PRO A 1 87 ? 5.791 7.082 -1.418 1.00 90.31 87 PRO A CA 1
ATOM 663 C C . PRO A 1 87 ? 5.502 6.909 0.076 1.00 90.31 87 PRO A C 1
ATOM 665 O O . PRO A 1 87 ? 6.410 6.717 0.884 1.00 90.31 87 PRO A O 1
ATOM 668 N N . GLY A 1 88 ? 4.226 7.009 0.440 1.00 92.94 88 GLY A N 1
ATOM 669 C CA . GLY A 1 88 ? 3.762 6.830 1.812 1.00 92.94 88 GLY A CA 1
ATOM 670 C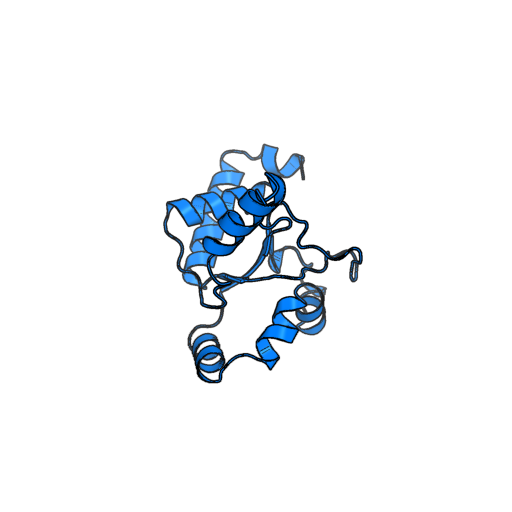 C . GLY A 1 88 ? 3.470 5.378 2.166 1.00 92.94 88 GLY A C 1
ATOM 671 O O . GLY A 1 88 ? 3.766 4.959 3.280 1.00 92.94 88 GLY A O 1
ATOM 672 N N . MET A 1 89 ? 2.898 4.628 1.223 1.00 93.75 89 MET A N 1
ATOM 673 C CA . MET A 1 89 ? 2.524 3.231 1.418 1.00 93.75 89 MET A CA 1
ATOM 674 C C . MET A 1 89 ? 2.664 2.448 0.119 1.00 93.75 89 MET A C 1
ATOM 676 O O . MET A 1 89 ? 2.183 2.872 -0.936 1.00 93.75 89 MET A O 1
ATOM 680 N N . LEU A 1 90 ? 3.274 1.273 0.225 1.00 93.94 90 LEU A N 1
ATOM 681 C CA . LEU A 1 90 ? 3.250 0.246 -0.808 1.00 93.94 90 LEU A CA 1
ATOM 682 C C . LEU A 1 90 ? 2.075 -0.711 -0.601 1.00 93.94 90 LEU A C 1
ATOM 684 O O . LEU A 1 90 ? 1.863 -1.219 0.506 1.00 93.94 90 LEU A O 1
ATOM 688 N N . TYR A 1 91 ? 1.342 -0.995 -1.677 1.00 95.06 91 TYR A N 1
ATOM 689 C CA . TYR A 1 91 ? 0.206 -1.907 -1.634 1.00 95.06 91 TYR A CA 1
ATOM 690 C C . TYR A 1 91 ? 0.039 -2.733 -2.912 1.00 95.06 91 TYR A C 1
ATOM 692 O O . TYR A 1 91 ? 0.563 -2.408 -3.978 1.00 95.06 91 TYR A O 1
ATOM 700 N N . ALA A 1 92 ? -0.727 -3.813 -2.797 1.00 94.56 92 ALA A N 1
ATOM 701 C CA . ALA A 1 92 ? -1.161 -4.652 -3.900 1.00 94.56 92 ALA A CA 1
ATOM 702 C C . ALA A 1 92 ? -2.585 -5.160 -3.644 1.00 94.56 92 ALA A C 1
ATOM 704 O O . ALA A 1 92 ? -2.925 -5.550 -2.529 1.00 94.56 92 ALA A O 1
ATOM 705 N N . HIS A 1 93 ? -3.421 -5.189 -4.679 1.00 94.44 93 HIS A N 1
ATOM 706 C CA . HIS A 1 93 ? -4.710 -5.877 -4.608 1.00 94.44 93 HIS A CA 1
ATOM 707 C C . HIS A 1 93 ? -4.496 -7.383 -4.761 1.00 94.44 93 HIS A C 1
ATOM 709 O O . HIS A 1 93 ? -3.688 -7.797 -5.590 1.00 94.44 93 HIS A O 1
AT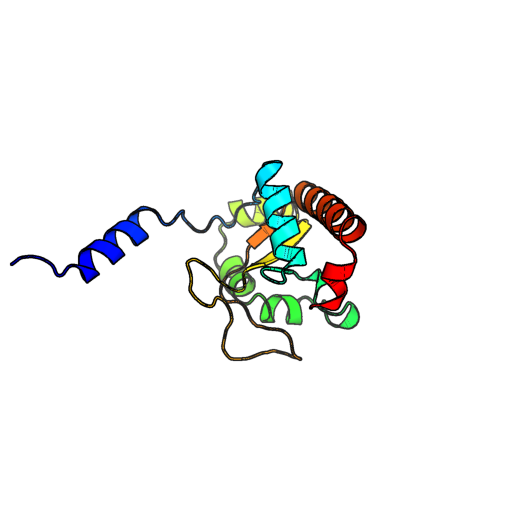OM 715 N N . TYR A 1 94 ? -5.252 -8.210 -4.034 1.00 93.56 94 TYR A N 1
ATOM 716 C CA . TYR A 1 94 ? -5.245 -9.664 -4.256 1.00 93.56 94 TYR A CA 1
ATOM 717 C C . TYR A 1 94 ? -5.836 -10.046 -5.612 1.00 93.56 94 TYR A C 1
ATOM 719 O O . TYR A 1 94 ? -5.406 -11.019 -6.226 1.00 93.56 94 TYR A O 1
ATOM 727 N N . ARG A 1 95 ? -6.820 -9.279 -6.093 1.00 90.25 95 ARG A N 1
ATOM 728 C CA . ARG A 1 95 ? -7.444 -9.490 -7.398 1.00 90.25 95 ARG A CA 1
ATOM 729 C C . ARG A 1 95 ? -7.454 -8.212 -8.215 1.00 90.25 95 ARG A C 1
ATOM 731 O O . ARG A 1 95 ? -7.840 -7.164 -7.709 1.00 90.25 95 ARG A O 1
ATOM 738 N N . VAL A 1 96 ? -7.094 -8.328 -9.487 1.00 86.62 96 VAL A N 1
ATOM 739 C CA . VAL A 1 96 ? -7.132 -7.242 -10.473 1.00 86.62 96 VAL A CA 1
ATOM 740 C C . VAL A 1 96 ? -7.942 -7.740 -11.664 1.00 86.62 96 VAL A C 1
ATOM 742 O O . VAL A 1 96 ? -7.641 -8.796 -12.215 1.00 86.62 96 VAL A O 1
ATOM 745 N N . GLU A 1 97 ? -9.019 -7.032 -12.015 1.00 86.25 97 GLU A N 1
ATOM 746 C CA . GLU A 1 97 ? -9.906 -7.391 -13.140 1.00 86.25 97 GLU A CA 1
ATOM 747 C C . GLU A 1 97 ? -10.404 -8.854 -13.092 1.00 86.25 97 GLU A C 1
ATOM 749 O O . GLU A 1 97 ? -10.489 -9.560 -14.096 1.00 86.25 97 GLU A O 1
ATOM 754 N N . GLY A 1 98 ? -10.703 -9.341 -11.883 1.00 88.06 98 GLY A N 1
ATOM 755 C CA . GLY A 1 98 ? -11.184 -10.707 -11.651 1.00 88.06 98 GLY A CA 1
ATOM 756 C C . GLY A 1 98 ? -10.105 -11.794 -11.697 1.00 88.06 98 GLY A C 1
ATOM 757 O O . GLY A 1 98 ? -10.430 -12.966 -11.504 1.00 88.06 98 GLY A O 1
ATOM 758 N N . ARG A 1 99 ? -8.834 -11.435 -11.906 1.00 88.25 99 ARG A N 1
ATOM 759 C CA . ARG A 1 99 ? -7.694 -12.361 -11.902 1.00 88.25 99 ARG A CA 1
ATOM 760 C C . ARG A 1 99 ? -6.932 -12.277 -10.591 1.00 88.25 99 ARG A C 1
ATOM 762 O O . ARG A 1 99 ? -6.850 -11.209 -9.992 1.00 88.25 99 ARG A O 1
ATOM 769 N N . ASP A 1 100 ? -6.378 -13.406 -10.163 1.00 91.44 100 ASP A N 1
ATOM 770 C CA . ASP A 1 100 ? -5.479 -13.459 -9.013 1.00 91.44 100 ASP A CA 1
ATOM 771 C C . ASP A 1 100 ? -4.178 -12.715 -9.342 1.00 91.44 100 ASP A C 1
ATOM 773 O O . ASP A 1 100 ? -3.557 -12.957 -10.379 1.00 91.44 100 ASP A O 1
ATOM 777 N N . ASN A 1 101 ? -3.805 -11.770 -8.485 1.00 91.88 101 ASN A N 1
ATOM 778 C CA . ASN A 1 101 ? -2.568 -11.001 -8.593 1.00 91.88 101 ASN A CA 1
ATOM 779 C C . ASN A 1 101 ? -1.449 -11.595 -7.719 1.00 91.88 101 ASN A C 1
ATOM 781 O O . ASN A 1 101 ? -0.319 -11.098 -7.725 1.00 91.88 101 ASN A O 1
ATOM 785 N N . THR A 1 102 ? -1.746 -12.653 -6.961 1.00 93.25 102 THR A N 1
ATOM 786 C CA . THR A 1 102 ? -0.749 -13.383 -6.183 1.00 93.25 102 THR A CA 1
ATOM 787 C C . THR A 1 102 ? -0.098 -14.491 -7.001 1.00 93.25 102 THR A C 1
ATOM 789 O O . THR A 1 102 ? -0.708 -15.113 -7.872 1.00 93.25 102 THR A O 1
ATOM 792 N N . PHE A 1 103 ? 1.178 -14.753 -6.729 1.00 90.06 103 PHE A N 1
ATOM 793 C CA . PHE A 1 103 ? 1.834 -15.963 -7.203 1.00 90.06 103 PHE A CA 1
ATOM 794 C C . PHE A 1 103 ? 1.474 -17.153 -6.301 1.00 90.06 103 PHE A C 1
ATOM 796 O O . PHE A 1 103 ? 1.251 -16.972 -5.106 1.00 90.06 103 PHE A O 1
ATOM 803 N N . PRO A 1 104 ? 1.547 -18.399 -6.813 1.00 87.19 104 PRO A N 1
ATOM 804 C CA . PRO A 1 104 ? 1.248 -19.600 -6.024 1.00 87.19 104 PRO A CA 1
ATOM 805 C C . PRO A 1 104 ? 2.179 -19.845 -4.825 1.00 87.19 104 PRO A C 1
ATOM 807 O O . PRO A 1 104 ? 1.937 -20.755 -4.036 1.00 87.19 104 PRO A O 1
ATOM 810 N N . ARG A 1 105 ? 3.293 -19.108 -4.724 1.00 90.00 105 ARG A N 1
ATOM 811 C CA . ARG A 1 105 ? 4.290 -19.263 -3.661 1.00 90.00 105 ARG A CA 1
ATOM 812 C C . ARG A 1 105 ? 4.228 -18.087 -2.698 1.00 90.00 105 ARG A C 1
ATOM 814 O O . ARG A 1 105 ? 3.970 -16.960 -3.107 1.00 90.00 105 ARG A O 1
ATOM 821 N N . SER A 1 106 ? 4.550 -18.365 -1.442 1.00 93.31 106 SER A N 1
ATOM 822 C CA . SER A 1 106 ? 4.755 -17.367 -0.398 1.00 93.31 106 SER A CA 1
ATOM 823 C C . SER A 1 106 ? 6.222 -17.323 0.029 1.00 93.31 106 SER A C 1
ATOM 825 O O . SER A 1 106 ? 6.976 -18.280 -0.174 1.00 93.31 106 SER A O 1
ATOM 827 N N . ILE A 1 107 ? 6.636 -16.206 0.625 1.00 92.25 107 ILE A N 1
ATOM 828 C CA . ILE A 1 107 ? 7.949 -16.053 1.262 1.00 92.25 107 ILE A CA 1
ATOM 829 C C . ILE A 1 107 ? 7.707 -15.716 2.724 1.00 92.25 107 ILE A C 1
ATOM 831 O O . ILE A 1 107 ? 7.087 -14.705 3.037 1.00 92.25 107 ILE A O 1
ATOM 835 N N . ASN A 1 108 ? 8.175 -16.584 3.623 1.00 92.19 108 ASN A N 1
ATOM 836 C CA . ASN A 1 108 ? 7.976 -16.448 5.070 1.00 92.19 108 ASN A CA 1
ATOM 837 C C . ASN A 1 108 ? 6.499 -16.252 5.467 1.00 92.19 108 ASN A C 1
ATOM 839 O O . ASN A 1 108 ? 6.193 -15.494 6.382 1.00 92.19 108 ASN A O 1
ATOM 843 N N . GLY A 1 109 ? 5.585 -16.915 4.750 1.00 94.31 109 GLY A N 1
ATOM 844 C CA . GLY A 1 109 ? 4.140 -16.816 4.975 1.00 94.31 109 GLY A CA 1
ATOM 845 C C . GLY A 1 109 ? 3.461 -15.616 4.309 1.00 94.31 109 GLY A C 1
ATOM 846 O O . GLY A 1 109 ? 2.237 -15.568 4.296 1.00 94.31 109 GLY A O 1
ATOM 847 N N . TYR A 1 110 ? 4.211 -14.690 3.703 1.00 96.31 110 TYR A N 1
ATOM 848 C CA . TYR A 1 110 ? 3.631 -13.560 2.979 1.00 96.31 110 TYR A CA 1
ATOM 849 C C . TYR A 1 110 ? 3.338 -13.920 1.518 1.00 96.31 110 TYR A C 1
ATOM 851 O O . TYR A 1 110 ? 4.181 -14.556 0.872 1.00 96.31 110 TYR A O 1
ATOM 859 N N . PRO A 1 111 ? 2.179 -13.510 0.974 1.00 95.94 111 PRO A N 1
ATOM 860 C CA . PRO A 1 111 ? 1.897 -13.646 -0.451 1.00 95.94 111 PRO A CA 1
ATOM 861 C C . PRO A 1 111 ? 2.914 -12.857 -1.281 1.00 95.94 111 PRO A C 1
ATOM 863 O O . PRO A 1 111 ? 3.450 -11.850 -0.829 1.00 95.94 111 PRO A O 1
ATOM 866 N N . ILE A 1 112 ? 3.179 -13.317 -2.501 1.00 95.56 112 ILE A N 1
ATOM 867 C CA . ILE A 1 112 ? 4.006 -12.592 -3.469 1.00 95.56 112 ILE A CA 1
ATOM 868 C C . ILE A 1 112 ? 3.073 -12.015 -4.525 1.00 95.56 112 ILE A C 1
ATOM 870 O O . ILE A 1 112 ? 2.270 -12.755 -5.088 1.00 95.56 112 ILE A O 1
ATOM 874 N N . PHE A 1 113 ? 3.200 -10.729 -4.832 1.00 94.44 113 PHE A N 1
ATOM 875 C CA . PHE A 1 113 ? 2.355 -10.036 -5.799 1.00 94.44 113 PHE A CA 1
ATOM 876 C C . PHE A 1 113 ? 3.099 -9.750 -7.101 1.00 94.44 113 PHE A C 1
ATOM 878 O O . PHE A 1 113 ? 4.271 -9.360 -7.105 1.00 94.44 113 PHE A O 1
ATOM 885 N N . ASN A 1 114 ? 2.394 -9.921 -8.219 1.00 90.19 114 ASN A N 1
ATOM 886 C CA . ASN A 1 114 ? 2.897 -9.578 -9.548 1.00 90.19 114 ASN A CA 1
ATOM 887 C C . ASN A 1 114 ? 2.829 -8.071 -9.811 1.00 90.19 114 ASN A C 1
ATOM 889 O O . ASN A 1 114 ? 3.744 -7.493 -10.389 1.00 90.19 114 ASN A O 1
ATOM 893 N N . GLN A 1 115 ? 1.755 -7.430 -9.356 1.00 89.50 115 GLN A N 1
ATOM 894 C CA . GLN A 1 115 ? 1.533 -5.997 -9.506 1.00 89.50 115 GLN A CA 1
ATOM 895 C C . GLN A 1 115 ? 1.390 -5.327 -8.145 1.00 89.50 115 GLN A C 1
ATOM 897 O O . GLN A 1 115 ? 0.739 -5.859 -7.244 1.00 89.50 115 GLN A O 1
ATOM 902 N N . CYS A 1 116 ? 1.965 -4.136 -8.019 1.00 91.75 116 CYS A N 1
ATOM 903 C CA . CYS A 1 116 ? 1.904 -3.305 -6.824 1.00 91.75 116 CYS A CA 1
ATOM 904 C C . CYS A 1 116 ? 1.914 -1.825 -7.207 1.00 91.75 116 CYS A C 1
ATOM 906 O O . CYS A 1 116 ? 2.427 -1.459 -8.265 1.00 91.75 116 CYS A O 1
ATOM 908 N N . ALA A 1 117 ? 1.388 -0.978 -6.335 1.00 90.31 117 ALA A N 1
ATOM 909 C CA . ALA A 1 117 ? 1.305 0.458 -6.545 1.00 90.31 117 ALA A CA 1
ATOM 910 C C . ALA A 1 117 ? 1.668 1.226 -5.268 1.00 90.31 117 ALA A C 1
ATOM 912 O O . ALA A 1 117 ? 1.791 0.655 -4.182 1.00 90.31 117 ALA A O 1
ATOM 913 N N . PHE A 1 118 ? 1.853 2.535 -5.425 1.00 90.50 118 PHE A N 1
ATOM 914 C CA . PHE A 1 118 ? 2.225 3.442 -4.349 1.00 90.50 118 PHE A CA 1
ATOM 915 C C . PHE A 1 118 ? 1.118 4.446 -4.069 1.00 90.50 118 PHE A C 1
ATOM 917 O O . PHE A 1 118 ? 0.558 5.035 -4.996 1.00 90.50 118 PHE A O 1
ATOM 924 N N . LEU A 1 119 ? 0.873 4.700 -2.789 1.00 92.19 119 LEU A N 1
ATOM 925 C CA . LEU A 1 119 ? 0.150 5.886 -2.349 1.00 92.19 119 LEU A CA 1
ATOM 926 C C . LEU A 1 119 ? 1.123 7.002 -1.993 1.00 92.19 119 LEU A C 1
ATOM 928 O O . LEU A 1 119 ? 2.236 6.763 -1.516 1.00 92.19 119 LEU A O 1
ATOM 932 N N . SER A 1 120 ? 0.681 8.242 -2.191 1.00 91.94 120 SER A N 1
ATOM 933 C CA . SER A 1 120 ? 1.367 9.403 -1.634 1.00 91.94 120 SER A CA 1
ATOM 934 C C . SER A 1 120 ? 1.319 9.373 -0.103 1.00 91.94 120 SER A C 1
ATOM 936 O O . SER A 1 120 ? 0.458 8.724 0.493 1.00 91.94 120 SER A O 1
ATOM 938 N N . LYS A 1 121 ? 2.239 10.076 0.564 1.00 92.56 121 LYS A N 1
ATOM 939 C CA . LYS A 1 121 ? 2.214 10.203 2.031 1.00 92.56 121 LYS A CA 1
ATOM 940 C C . LYS A 1 121 ? 0.928 10.863 2.538 1.00 92.56 121 LYS A C 1
ATOM 942 O O . LYS A 1 121 ? 0.410 10.468 3.574 1.00 92.56 121 LYS A O 1
ATOM 947 N N . GLU A 1 122 ? 0.415 11.835 1.792 1.00 94.06 122 GLU A N 1
ATOM 948 C CA . GLU A 1 122 ? -0.842 12.517 2.101 1.00 94.06 122 GLU A CA 1
ATOM 949 C C . GLU A 1 122 ? -2.029 11.549 2.039 1.00 94.06 122 GLU A C 1
ATOM 951 O O . GLU A 1 122 ? -2.759 11.412 3.017 1.00 94.06 122 GLU A O 1
ATOM 956 N N . ASP A 1 123 ? -2.171 10.806 0.939 1.00 95.06 123 ASP A N 1
ATOM 957 C CA . ASP A 1 123 ? -3.264 9.840 0.780 1.00 95.06 123 ASP A CA 1
ATOM 958 C C . ASP A 1 123 ? -3.127 8.651 1.724 1.00 95.06 123 ASP A C 1
ATOM 960 O O . ASP A 1 123 ? -4.126 8.130 2.202 1.00 95.06 123 ASP A O 1
ATOM 964 N N . THR A 1 124 ? -1.895 8.254 2.049 1.00 95.81 124 THR A N 1
ATOM 965 C CA . THR A 1 124 ? -1.634 7.223 3.058 1.00 95.81 124 THR A CA 1
ATOM 966 C C . THR A 1 124 ? -2.238 7.612 4.403 1.00 95.81 124 THR A C 1
ATOM 968 O O . THR A 1 124 ? -2.921 6.795 5.013 1.00 95.81 124 THR A O 1
ATOM 971 N N . ASN A 1 125 ? -2.032 8.857 4.845 1.00 96.56 125 ASN A N 1
ATOM 972 C CA . ASN A 1 125 ? -2.613 9.344 6.095 1.00 96.56 125 ASN A CA 1
ATOM 973 C C . ASN A 1 125 ? -4.143 9.396 6.002 1.00 96.56 125 ASN A C 1
ATOM 975 O O . ASN A 1 125 ? -4.820 8.859 6.868 1.00 96.56 125 ASN A O 1
ATOM 979 N N . ARG A 1 126 ? -4.691 9.946 4.907 1.00 97.38 126 ARG A N 1
ATOM 980 C CA . ARG A 1 126 ? -6.149 10.021 4.689 1.00 97.38 126 ARG A CA 1
ATOM 981 C C . ARG A 1 126 ? -6.812 8.639 4.722 1.00 97.38 126 ARG A C 1
ATOM 983 O O . ARG A 1 126 ? -7.871 8.472 5.319 1.00 97.38 126 ARG A O 1
ATOM 990 N N . VAL A 1 127 ? -6.182 7.642 4.101 1.00 96.94 127 VAL A N 1
ATOM 991 C CA . VAL A 1 127 ? -6.642 6.247 4.107 1.00 96.94 127 VAL A CA 1
ATOM 992 C C . VAL A 1 127 ? -6.543 5.632 5.501 1.00 96.94 127 VAL A C 1
ATOM 994 O O . VAL A 1 127 ? -7.464 4.921 5.893 1.00 96.94 127 VAL A O 1
ATOM 997 N N . GLN A 1 128 ? -5.464 5.885 6.248 1.00 97.00 128 GLN A N 1
ATOM 998 C CA . GLN A 1 128 ? -5.315 5.390 7.623 1.00 97.00 128 GLN A CA 1
ATOM 999 C C . GLN A 1 128 ? -6.382 5.977 8.549 1.00 97.00 128 GLN A C 1
ATOM 1001 O O . GLN A 1 128 ? -7.078 5.213 9.213 1.00 97.00 128 GLN A O 1
ATOM 1006 N N . ASP A 1 129 ? -6.589 7.294 8.509 1.00 97.75 129 ASP A N 1
ATOM 1007 C CA . ASP A 1 129 ? -7.624 7.969 9.297 1.00 97.75 129 ASP A CA 1
ATOM 1008 C C . ASP A 1 129 ? -9.012 7.388 8.980 1.00 97.75 129 ASP A C 1
ATOM 1010 O O . ASP A 1 129 ? -9.787 7.049 9.879 1.00 97.75 129 ASP A O 1
ATOM 1014 N N . LYS A 1 130 ? -9.314 7.188 7.687 1.00 98.00 130 LYS A N 1
ATOM 1015 C CA . LYS A 1 130 ? -10.597 6.621 7.257 1.00 98.00 130 LYS A CA 1
ATOM 1016 C C . LYS A 1 130 ? -10.751 5.146 7.630 1.00 98.00 130 LYS A C 1
ATOM 1018 O O . LYS A 1 130 ? -11.849 4.710 7.973 1.00 98.00 130 LYS A O 1
ATOM 1023 N N . TYR A 1 131 ? -9.671 4.370 7.574 1.00 97.19 131 TYR A N 1
ATOM 1024 C CA . TYR A 1 131 ? -9.646 2.981 8.031 1.00 97.19 131 TYR A CA 1
ATOM 1025 C C . TYR A 1 131 ? -9.973 2.896 9.527 1.00 97.19 131 TYR A C 1
ATOM 1027 O O . TYR A 1 131 ? -10.831 2.107 9.921 1.00 97.19 131 TYR A O 1
ATOM 1035 N N . GLU A 1 132 ? -9.343 3.738 10.349 1.00 96.88 132 GLU A N 1
ATOM 1036 C CA . GLU A 1 132 ? -9.588 3.795 11.792 1.00 96.88 132 GLU A CA 1
ATOM 1037 C C . GLU A 1 132 ? -11.029 4.202 12.118 1.00 96.88 132 GLU A C 1
ATOM 1039 O O . GLU A 1 132 ? -11.649 3.600 12.995 1.00 96.88 132 GLU A O 1
ATOM 1044 N N . GLU A 1 133 ? -11.589 5.169 11.385 1.00 97.81 133 GLU A N 1
ATOM 1045 C CA . GLU A 1 133 ? -13.000 5.560 11.487 1.00 97.81 133 GLU A CA 1
ATOM 1046 C C . GLU A 1 133 ? -13.932 4.365 11.221 1.00 97.81 133 GLU A C 1
ATOM 1048 O O . GLU A 1 133 ? -14.756 4.026 12.072 1.00 97.81 133 GLU A O 1
ATOM 1053 N N . ILE A 1 134 ? -13.748 3.664 10.094 1.00 96.69 134 ILE A N 1
ATOM 1054 C CA . ILE A 1 134 ? -14.581 2.512 9.708 1.00 96.69 134 ILE A CA 1
ATOM 1055 C C . ILE A 1 134 ? -14.494 1.394 10.751 1.00 96.69 134 ILE A C 1
ATOM 1057 O O . IL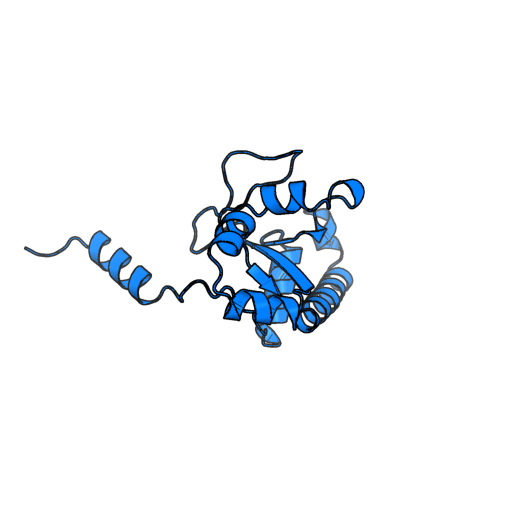E A 1 134 ? -15.519 0.816 11.124 1.00 96.6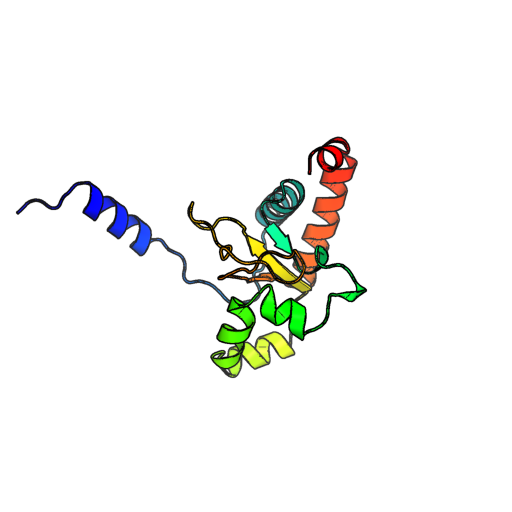9 134 ILE A O 1
ATOM 1061 N N . VAL A 1 135 ? -13.285 1.084 11.225 1.00 96.12 135 VAL A N 1
ATOM 1062 C CA . VAL A 1 135 ? -13.048 0.049 12.241 1.00 96.12 135 VAL A CA 1
ATOM 1063 C C . VAL A 1 135 ? -13.681 0.431 13.576 1.00 96.12 135 VAL A C 1
ATOM 1065 O O . VAL A 1 135 ? -14.293 -0.413 14.228 1.00 96.12 135 VAL A O 1
ATOM 1068 N N . LYS A 1 136 ? -13.580 1.699 13.983 1.00 96.88 136 LYS A N 1
ATOM 1069 C CA . LYS A 1 136 ? -14.187 2.201 15.219 1.00 96.88 136 LYS A CA 1
ATOM 1070 C C . LYS A 1 136 ? -15.713 2.127 15.181 1.00 96.88 136 LYS A C 1
ATOM 1072 O O . LYS A 1 136 ? -16.327 1.805 16.195 1.00 96.88 136 LYS A O 1
ATOM 1077 N N . GLU A 1 137 ? -16.319 2.422 14.035 1.00 97.25 137 GLU A N 1
ATOM 1078 C CA . GLU A 1 137 ? -17.768 2.320 13.833 1.00 97.25 137 GLU A CA 1
ATOM 1079 C C . GLU A 1 137 ? -18.252 0.866 13.726 1.00 97.25 137 GLU A C 1
ATOM 1081 O O . GLU A 1 137 ? -19.389 0.567 14.090 1.00 97.25 137 GLU A O 1
ATOM 1086 N N . ASN A 1 138 ? -17.391 -0.042 13.256 1.00 95.69 138 ASN A N 1
ATOM 1087 C CA . ASN A 1 138 ? -17.734 -1.432 12.956 1.00 95.69 138 ASN A CA 1
ATOM 1088 C C . ASN A 1 138 ? -16.682 -2.407 13.531 1.00 95.69 138 ASN A C 1
ATOM 1090 O O . ASN A 1 138 ? -16.003 -3.104 12.769 1.00 95.69 138 ASN A O 1
ATOM 1094 N N . PRO A 1 139 ? -16.530 -2.504 14.865 1.00 92.56 139 PRO A N 1
ATOM 1095 C CA . PRO A 1 139 ? -15.438 -3.259 15.488 1.00 92.56 139 PRO A CA 1
ATOM 1096 C C . PRO A 1 139 ? -15.450 -4.757 15.148 1.00 92.56 139 PRO A C 1
ATOM 1098 O O . PRO A 1 139 ? -14.391 -5.371 15.043 1.00 92.56 139 PRO A O 1
ATOM 1101 N N . TRP A 1 140 ? -16.628 -5.333 14.881 1.00 91.19 140 TRP A N 1
ATOM 1102 C CA . TRP A 1 140 ? -16.786 -6.737 14.476 1.00 91.19 140 TRP A CA 1
A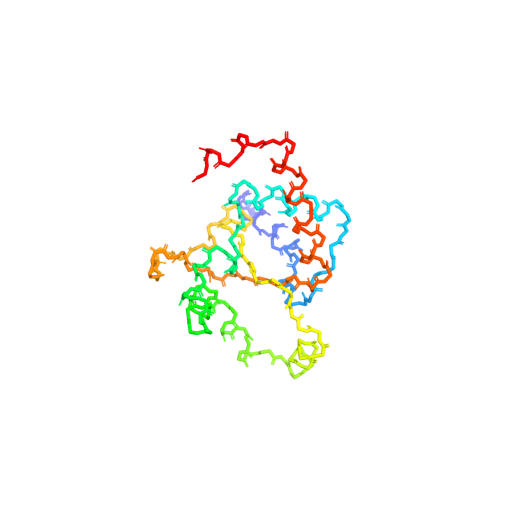TOM 1103 C C . TRP A 1 140 ? -16.135 -7.072 13.123 1.00 91.19 140 TRP A C 1
ATOM 1105 O O . TRP A 1 140 ? -16.038 -8.244 12.758 1.00 91.19 140 TRP A O 1
ATOM 1115 N N . LEU A 1 141 ? -15.716 -6.074 12.335 1.00 87.94 141 LEU A N 1
ATOM 1116 C CA . LEU A 1 141 ? -14.992 -6.313 11.083 1.00 87.94 141 LEU A CA 1
ATOM 1117 C C . LEU A 1 141 ? -13.585 -6.872 11.322 1.00 87.94 141 LEU A C 1
ATOM 1119 O O . LEU A 1 141 ? -13.054 -7.535 10.437 1.00 87.94 141 LEU A O 1
ATOM 1123 N N . LEU A 1 142 ? -13.002 -6.652 12.504 1.00 83.75 142 LEU A N 1
ATOM 1124 C CA . LEU A 1 142 ? -11.691 -7.205 12.850 1.00 83.75 142 LEU A CA 1
ATOM 1125 C C . LEU A 1 142 ? -11.751 -8.676 13.277 1.00 83.75 142 LEU A C 1
ATOM 1127 O O . LEU A 1 142 ? -10.761 -9.379 13.128 1.00 83.75 142 LEU A O 1
ATOM 1131 N N . ASP A 1 143 ? -12.898 -9.150 13.764 1.00 85.50 143 ASP A N 1
ATOM 1132 C CA . ASP A 1 143 ? -13.043 -10.520 14.278 1.00 85.50 143 ASP A CA 1
ATOM 1133 C C . ASP A 1 143 ? -13.189 -11.574 13.162 1.00 85.50 143 ASP A C 1
ATOM 1135 O O . ASP A 1 143 ? -13.136 -12.774 13.426 1.00 85.50 143 ASP A O 1
ATOM 1139 N N . ASN A 1 144 ? -13.416 -11.135 11.919 1.00 69.38 144 ASN A N 1
ATOM 1140 C CA . ASN A 1 144 ? -13.744 -11.998 10.778 1.00 69.38 144 ASN A CA 1
ATOM 1141 C C . ASN A 1 144 ? -12.589 -12.203 9.778 1.00 69.38 144 ASN A C 1
ATOM 1143 O O . ASN A 1 144 ? -12.790 -12.892 8.775 1.00 69.38 144 ASN A O 1
ATOM 1147 N N . ASN A 1 145 ? -11.416 -11.616 10.033 1.00 61.47 145 ASN A N 1
ATOM 1148 C CA . ASN A 1 145 ? -10.216 -11.722 9.192 1.00 61.47 145 ASN A CA 1
ATOM 1149 C C . ASN A 1 145 ? -9.118 -12.524 9.895 1.00 61.47 145 ASN A C 1
ATOM 1151 O O . ASN A 1 145 ? -8.418 -13.283 9.188 1.00 61.47 145 ASN A O 1
#

pLDDT: mean 85.13, std 14.42, range [44.44, 98.0]

Foldseek 3Di:
DDDDPVVVVVVVVVVPPDPPDQDADDDDLVRLLVLLVCVLQVQKDWLVVPDPVQSDPVNVCQQAVLCVVVVVVDDPVRVVNCVVFPFQIKMDGCDDPNDGQFDPDDDPPHTHGNDIHTHGNVSNVSSVVSNVVVCVVPVCSVVPD

Secondary structure (DSSP, 8-state):
-PPPHHHHHHHHHHHT------S-BPPPHHHHHHHHHHHHTT-EEEGGGS-GGG--HHHHHHHTHHHHHHHHH--HHHHHHHHHS--SEEEEESEETTEE-EEEEEETTEEEES--EEE-HHHHHHHHHHHHHHHHH-GGGSTT-

Sequence (145 aa):
MPRSRSEVRDEDARANAKPFNWGLVRLSDDEVTEFAQALVRGQIFTEMHIAPGHRTSGIINMVFMGMSLAMGEMSPATKGALEKSPPGMLYAHYRVEGRDNTFPRSINGYPIFNQCAFLSKEDTNRVQDKYEEIVKENPWLLDNN

Radius of gyration: 17.4 Å; chains: 1; bounding box: 34×34×57 Å